Protein AF-A0AAN9HRQ5-F1 (afdb_monomer_lite)

pLDDT: mean 90.58, std 8.26, range [61.16, 98.19]

Structure (mmCIF, N/CA/C/O backbone):
data_AF-A0AAN9HRQ5-F1
#
_entry.id   AF-A0AAN9HRQ5-F1
#
loop_
_atom_site.group_PDB
_atom_site.id
_atom_site.type_symbol
_atom_site.label_atom_id
_atom_site.label_alt_id
_atom_site.label_comp_id
_atom_site.label_asym_id
_atom_site.label_entity_id
_atom_site.label_seq_id
_atom_site.pdbx_PDB_ins_code
_atom_site.Cartn_x
_atom_site.Cartn_y
_atom_site.Cartn_z
_atom_site.occupancy
_atom_site.B_iso_or_equiv
_atom_site.auth_seq_id
_atom_site.auth_comp_id
_atom_site.auth_asym_id
_atom_site.auth_atom_id
_atom_site.pdbx_PDB_model_num
ATOM 1 N N . MET A 1 1 ? 6.094 -11.045 0.518 1.00 61.16 1 MET A N 1
ATOM 2 C CA . MET A 1 1 ? 6.122 -9.617 0.928 1.00 61.16 1 MET A CA 1
ATOM 3 C C . MET A 1 1 ? 5.597 -9.363 2.345 1.00 61.16 1 MET A C 1
ATOM 5 O O . MET A 1 1 ? 5.876 -8.296 2.876 1.00 61.16 1 MET A O 1
ATOM 9 N N . SER A 1 2 ? 4.917 -10.324 2.988 1.00 63.38 2 SER A N 1
ATOM 10 C CA . SER A 1 2 ? 4.422 -10.197 4.372 1.00 63.38 2 SER A CA 1
ATOM 11 C C . SER A 1 2 ? 5.503 -9.941 5.438 1.00 63.38 2 SER A C 1
ATOM 13 O O . SER A 1 2 ? 5.163 -9.483 6.523 1.00 63.38 2 SER A O 1
ATOM 15 N N . GLU A 1 3 ? 6.776 -10.238 5.164 1.00 75.62 3 GLU A N 1
ATOM 16 C CA . GLU A 1 3 ? 7.864 -10.082 6.144 1.00 75.62 3 GLU A CA 1
ATOM 17 C C . GLU A 1 3 ? 8.524 -8.693 6.134 1.00 75.62 3 GLU A C 1
ATOM 19 O O . GLU A 1 3 ? 9.249 -8.357 7.064 1.00 75.62 3 GLU A O 1
ATOM 24 N N . LEU A 1 4 ? 8.273 -7.865 5.109 1.00 82.81 4 LEU A N 1
ATOM 25 C CA . LEU A 1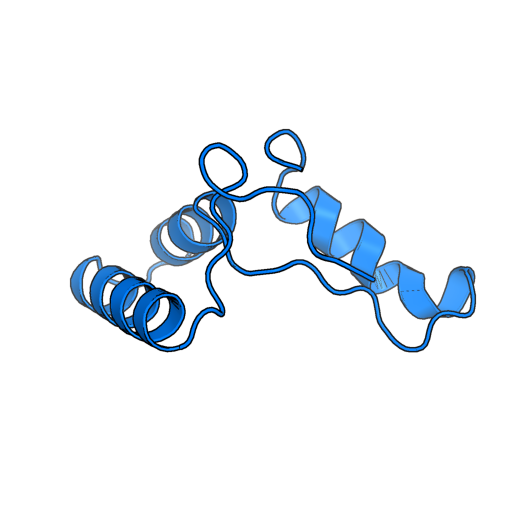 4 ? 8.836 -6.513 5.038 1.00 82.81 4 LEU A CA 1
ATOM 26 C C . LEU A 1 4 ? 7.970 -5.530 5.820 1.00 82.81 4 LEU A C 1
ATOM 28 O O . LEU A 1 4 ? 6.781 -5.364 5.514 1.00 82.81 4 LEU A O 1
ATOM 32 N N . THR A 1 5 ? 8.588 -4.820 6.766 1.00 87.44 5 THR A N 1
ATOM 33 C CA . THR A 1 5 ? 7.925 -3.739 7.499 1.00 87.44 5 THR A CA 1
ATOM 34 C C . THR A 1 5 ? 7.632 -2.557 6.575 1.00 87.44 5 THR A C 1
ATOM 36 O O . THR A 1 5 ? 8.229 -2.410 5.506 1.00 87.44 5 THR A O 1
ATOM 39 N N . LEU A 1 6 ? 6.731 -1.659 6.985 1.00 87.44 6 LEU A N 1
ATOM 40 C CA . LEU A 1 6 ? 6.456 -0.453 6.198 1.00 87.44 6 LEU A CA 1
ATOM 41 C C . LEU A 1 6 ? 7.698 0.453 6.054 1.00 87.44 6 LEU A C 1
ATOM 43 O O . LEU A 1 6 ? 7.875 1.077 5.010 1.00 87.44 6 LEU A O 1
ATOM 47 N N . ALA A 1 7 ? 8.583 0.484 7.055 1.00 87.88 7 ALA A N 1
ATOM 48 C CA . ALA A 1 7 ? 9.837 1.237 6.988 1.00 87.88 7 ALA A CA 1
ATOM 49 C C . ALA A 1 7 ? 10.807 0.659 5.941 1.00 87.88 7 ALA A C 1
ATOM 51 O O . ALA A 1 7 ? 11.416 1.418 5.182 1.00 87.88 7 ALA A O 1
ATOM 52 N N . ASP A 1 8 ? 10.896 -0.670 5.836 1.00 90.50 8 ASP A N 1
ATOM 53 C CA . ASP A 1 8 ? 11.722 -1.328 4.815 1.00 90.50 8 ASP A CA 1
ATOM 54 C C . ASP A 1 8 ? 11.197 -1.013 3.411 1.00 90.50 8 ASP A C 1
ATOM 56 O O . ASP A 1 8 ? 11.960 -0.647 2.517 1.00 90.50 8 ASP A O 1
ATOM 60 N N . ARG A 1 9 ? 9.870 -1.070 3.233 1.00 91.94 9 ARG A N 1
ATOM 61 C CA . ARG A 1 9 ? 9.209 -0.725 1.963 1.00 91.94 9 ARG A CA 1
ATOM 62 C C . ARG A 1 9 ? 9.490 0.717 1.557 1.00 91.94 9 ARG A C 1
ATOM 64 O O . ARG A 1 9 ? 9.853 0.968 0.412 1.00 91.94 9 ARG A O 1
ATOM 71 N N . ALA A 1 10 ? 9.371 1.656 2.496 1.00 91.69 10 ALA A N 1
ATOM 72 C CA . ALA A 1 10 ? 9.668 3.064 2.253 1.00 91.69 10 ALA A CA 1
ATOM 73 C C . ALA A 1 10 ? 11.140 3.281 1.864 1.00 91.69 10 ALA A C 1
ATOM 75 O O . ALA A 1 10 ? 11.421 4.031 0.932 1.00 91.69 10 ALA A O 1
ATOM 76 N N . THR A 1 11 ? 12.069 2.581 2.521 1.00 91.62 11 THR A N 1
ATOM 77 C CA . THR A 1 11 ? 13.505 2.647 2.207 1.00 91.62 11 THR A CA 1
ATOM 78 C C . THR A 1 11 ? 13.793 2.162 0.785 1.00 91.62 11 THR A C 1
ATOM 80 O O . THR A 1 11 ? 14.469 2.852 0.025 1.00 91.62 11 THR A O 1
ATOM 83 N N . ILE A 1 12 ? 13.237 1.012 0.388 1.00 91.31 12 ILE A N 1
ATOM 84 C CA . ILE A 1 12 ? 13.414 0.455 -0.964 1.00 91.31 12 ILE A CA 1
ATOM 85 C C . ILE A 1 12 ? 12.770 1.359 -2.025 1.00 91.31 12 ILE A C 1
ATOM 87 O O . ILE A 1 12 ? 13.368 1.606 -3.072 1.00 91.31 12 ILE A O 1
ATOM 91 N N . ALA A 1 13 ? 11.566 1.875 -1.759 1.00 91.81 13 ALA A N 1
ATOM 92 C CA . ALA A 1 13 ? 10.869 2.769 -2.680 1.00 91.81 13 ALA A CA 1
ATOM 93 C C . ALA A 1 13 ? 11.622 4.093 -2.876 1.00 91.81 13 ALA A C 1
ATOM 95 O O . ALA A 1 13 ? 11.718 4.583 -4.001 1.00 91.81 13 ALA A O 1
ATOM 96 N N . ASN A 1 14 ? 12.203 4.655 -1.813 1.00 93.00 14 ASN A N 1
ATOM 97 C CA . ASN A 1 14 ? 12.986 5.887 -1.899 1.00 93.00 14 ASN A CA 1
ATOM 98 C C . ASN A 1 14 ? 14.237 5.728 -2.775 1.00 93.00 14 ASN A C 1
ATOM 100 O O . ASN A 1 14 ? 14.658 6.697 -3.393 1.00 93.00 14 ASN A O 1
ATOM 104 N N . MET A 1 15 ? 14.778 4.508 -2.871 1.00 94.75 15 MET A N 1
ATOM 105 C CA . MET A 1 15 ? 15.943 4.208 -3.705 1.00 94.75 15 MET A CA 1
ATOM 106 C C . MET A 1 15 ? 15.618 3.973 -5.195 1.00 94.75 15 MET A C 1
ATOM 108 O O . MET A 1 15 ? 16.474 3.509 -5.944 1.00 94.75 15 MET A O 1
ATOM 112 N N . SER A 1 16 ? 14.379 4.221 -5.648 1.00 93.12 16 SER A N 1
ATOM 113 C CA . SER A 1 16 ? 13.990 4.026 -7.063 1.00 93.12 16 SER A CA 1
ATOM 114 C C . SER A 1 16 ? 14.934 4.693 -8.076 1.00 93.12 16 SER A C 1
ATOM 116 O O . SER A 1 16 ? 15.290 4.037 -9.062 1.00 93.12 16 SER A O 1
ATOM 118 N N . PRO A 1 17 ? 15.387 5.944 -7.848 1.00 92.12 17 PRO A N 1
ATOM 119 C CA . PRO A 1 17 ? 16.358 6.594 -8.726 1.00 92.12 17 PRO A CA 1
ATOM 120 C C . PRO A 1 17 ? 17.692 5.841 -8.850 1.00 92.12 17 PRO A C 1
ATOM 122 O O . PRO A 1 17 ? 18.291 5.826 -9.923 1.00 92.12 17 PRO A O 1
ATOM 125 N N . GLU A 1 18 ? 18.156 5.196 -7.781 1.00 93.31 18 GLU A N 1
ATOM 126 C CA . GLU A 1 18 ? 19.472 4.563 -7.674 1.00 93.31 18 GLU A CA 1
ATOM 127 C C . GLU A 1 18 ? 19.588 3.279 -8.505 1.00 93.31 18 GLU A C 1
ATOM 129 O O . GLU A 1 18 ? 20.681 2.954 -8.969 1.00 93.31 18 GLU A O 1
ATOM 134 N N . TYR A 1 19 ? 18.481 2.563 -8.734 1.00 89.44 19 TYR A N 1
ATOM 135 C CA . TYR A 1 19 ? 18.435 1.383 -9.612 1.00 89.44 19 TYR A CA 1
ATOM 136 C C . TYR A 1 19 ? 17.751 1.647 -10.964 1.00 89.44 19 TYR A C 1
ATOM 138 O O . TYR A 1 19 ? 17.504 0.712 -11.727 1.00 89.44 19 TYR A O 1
ATOM 146 N N . GLY A 1 20 ? 17.479 2.917 -11.287 1.00 91.19 20 GLY A N 1
ATOM 147 C CA . GLY A 1 20 ? 16.988 3.346 -12.599 1.00 91.19 20 GLY A CA 1
ATOM 148 C C . GLY A 1 20 ? 15.516 3.032 -12.885 1.00 91.19 20 GLY A C 1
ATOM 149 O O . GLY A 1 20 ? 15.099 3.112 -14.041 1.00 91.19 20 GLY A O 1
ATOM 150 N N . ALA A 1 21 ? 14.717 2.683 -11.871 1.00 93.75 21 ALA A N 1
ATOM 151 C CA . ALA A 1 21 ? 13.279 2.495 -12.041 1.00 93.75 21 ALA A CA 1
ATOM 152 C C . ALA A 1 21 ? 12.526 3.829 -11.988 1.00 93.75 21 ALA A C 1
ATOM 154 O O . ALA A 1 21 ? 12.894 4.746 -11.257 1.00 93.75 21 ALA A O 1
ATOM 155 N N . THR A 1 22 ? 11.408 3.920 -12.715 1.00 92.88 22 THR A N 1
ATOM 156 C CA . THR A 1 22 ? 10.520 5.092 -12.649 1.00 92.88 22 THR A CA 1
ATOM 157 C C . THR A 1 22 ? 9.860 5.236 -11.274 1.00 92.88 22 THR A C 1
ATOM 159 O O . THR A 1 22 ? 9.690 6.354 -10.797 1.00 92.88 22 THR A O 1
ATOM 162 N N . MET A 1 23 ? 9.489 4.119 -10.635 1.00 93.25 23 MET A N 1
ATOM 163 C CA . MET A 1 23 ? 8.920 4.083 -9.285 1.00 93.25 23 MET A CA 1
ATOM 164 C C . MET A 1 23 ? 9.064 2.697 -8.637 1.00 93.25 23 MET A C 1
ATOM 16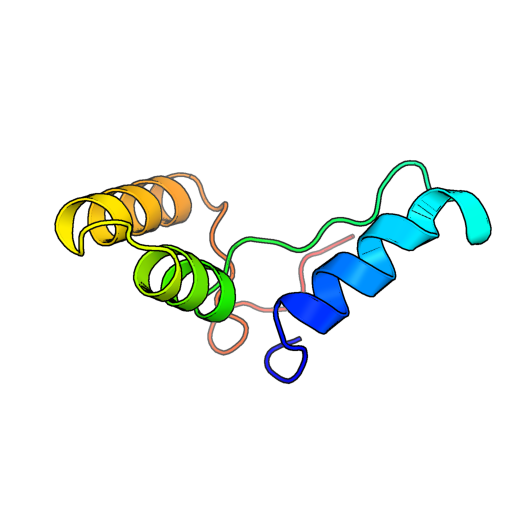6 O O . MET A 1 23 ? 9.006 1.680 -9.327 1.00 93.25 23 MET A O 1
ATOM 170 N N . GLY A 1 24 ? 9.164 2.665 -7.309 1.00 91.06 24 GLY A N 1
ATOM 171 C CA . GLY A 1 24 ? 9.022 1.472 -6.478 1.00 91.06 24 GLY A CA 1
ATOM 172 C C . GLY A 1 24 ? 7.614 1.411 -5.892 1.00 91.06 24 GLY A C 1
ATOM 173 O O . GLY A 1 24 ? 7.252 2.240 -5.057 1.00 91.06 24 GLY A O 1
ATOM 174 N N . PHE A 1 25 ? 6.806 0.452 -6.345 1.00 91.25 25 PHE A N 1
ATOM 175 C CA . PHE A 1 25 ? 5.414 0.310 -5.919 1.00 91.25 25 PHE A CA 1
ATOM 176 C C . PHE A 1 25 ? 5.240 -0.856 -4.944 1.00 91.25 25 PHE A C 1
ATOM 178 O O . PHE A 1 25 ? 5.598 -1.991 -5.251 1.00 91.25 25 PHE A O 1
ATOM 185 N N . PHE A 1 26 ? 4.632 -0.572 -3.794 1.00 92.12 26 PHE A N 1
ATOM 186 C CA . PHE A 1 26 ? 4.213 -1.573 -2.818 1.00 92.12 26 PHE A CA 1
ATOM 187 C C . PHE A 1 26 ? 2.688 -1.483 -2.662 1.00 92.12 26 PHE A C 1
ATOM 189 O O . PHE A 1 26 ? 2.210 -0.457 -2.170 1.00 92.12 26 PHE A O 1
ATOM 196 N N . PRO A 1 27 ? 1.920 -2.505 -3.092 1.00 92.56 27 PRO A N 1
ATOM 197 C CA . PRO A 1 27 ? 0.467 -2.512 -2.954 1.00 92.56 27 PRO A CA 1
ATOM 198 C C . PRO A 1 27 ? 0.014 -2.383 -1.497 1.00 92.56 27 PRO A C 1
ATOM 200 O O . PRO A 1 27 ? 0.721 -2.805 -0.575 1.00 92.56 27 PRO A O 1
ATOM 203 N N . VAL A 1 28 ? -1.184 -1.829 -1.299 1.00 94.75 28 VAL A N 1
ATOM 204 C CA . VAL A 1 28 ? -1.783 -1.721 0.034 1.00 94.75 28 VAL A CA 1
ATOM 205 C C . VAL A 1 28 ? -2.189 -3.106 0.524 1.00 94.75 28 VAL A C 1
ATOM 207 O O . VAL A 1 28 ? -2.880 -3.845 -0.170 1.00 94.75 28 VAL A O 1
ATOM 210 N N . ASP A 1 29 ? -1.778 -3.419 1.746 1.00 93.88 29 ASP A N 1
ATOM 211 C CA . ASP A 1 29 ? -2.029 -4.682 2.433 1.00 93.88 29 ASP A CA 1
ATOM 212 C C . ASP A 1 29 ? -2.345 -4.450 3.922 1.00 93.88 29 ASP A C 1
ATOM 214 O O . ASP A 1 29 ? -2.423 -3.315 4.411 1.00 93.88 29 ASP A O 1
ATOM 218 N N . HIS A 1 30 ? -2.468 -5.535 4.684 1.00 93.19 30 HIS A N 1
ATOM 219 C CA . HIS A 1 30 ? -2.722 -5.472 6.124 1.00 93.19 30 HIS A CA 1
ATOM 220 C C . HIS A 1 30 ? -1.652 -4.699 6.911 1.00 93.19 30 HIS A C 1
ATOM 222 O O . HIS A 1 30 ? -1.996 -3.992 7.860 1.00 93.19 30 HIS A O 1
ATOM 228 N N . VAL A 1 31 ? -0.374 -4.772 6.519 1.00 93.44 31 VAL A N 1
ATOM 229 C CA . VAL A 1 31 ? 0.714 -4.015 7.172 1.00 93.44 31 VAL A CA 1
ATOM 230 C C . VAL A 1 31 ? 0.493 -2.511 7.001 1.00 93.44 31 VAL A C 1
ATOM 232 O O . VAL A 1 31 ? 0.667 -1.731 7.940 1.00 93.44 31 VAL A O 1
ATOM 235 N N . THR A 1 32 ? 0.037 -2.105 5.818 1.00 95.12 32 THR A N 1
ATOM 236 C CA . THR A 1 32 ? -0.281 -0.710 5.501 1.00 95.12 32 THR A CA 1
ATOM 237 C C . THR A 1 32 ? -1.468 -0.202 6.324 1.00 95.12 32 THR A C 1
ATOM 239 O O . THR A 1 32 ? -1.394 0.879 6.909 1.00 95.12 32 THR A O 1
ATOM 242 N N . LEU A 1 33 ? -2.544 -0.990 6.448 1.00 95.81 33 LEU A N 1
ATOM 243 C CA . LEU A 1 33 ? -3.703 -0.623 7.275 1.00 95.81 33 LEU A CA 1
ATOM 244 C C . LEU A 1 33 ? -3.343 -0.509 8.765 1.00 95.81 33 LEU A C 1
ATOM 246 O O . LEU A 1 33 ? -3.781 0.430 9.433 1.00 95.81 33 LEU A O 1
ATOM 250 N N . GLN A 1 34 ? -2.503 -1.413 9.286 1.00 94.25 34 GLN A N 1
ATOM 251 C CA . GLN A 1 34 ? -1.999 -1.320 10.662 1.00 94.25 34 GLN A CA 1
ATOM 252 C C . GLN A 1 34 ? -1.189 -0.042 10.886 1.00 94.25 34 GLN A C 1
ATOM 254 O O . GLN A 1 34 ? -1.354 0.626 11.908 1.00 94.25 34 GLN A O 1
ATOM 259 N N . TYR A 1 35 ? -0.359 0.343 9.918 1.00 94.44 35 TYR A N 1
ATOM 260 C CA . TYR A 1 35 ? 0.392 1.590 9.992 1.00 94.44 35 TYR A CA 1
ATOM 261 C C . TYR A 1 35 ? -0.515 2.831 9.990 1.00 94.44 35 TYR A C 1
ATOM 263 O O . TYR A 1 35 ? -0.270 3.781 10.738 1.00 94.44 35 TYR A O 1
ATOM 271 N N . LEU A 1 36 ? -1.601 2.831 9.209 1.00 96.31 36 LEU A N 1
ATOM 2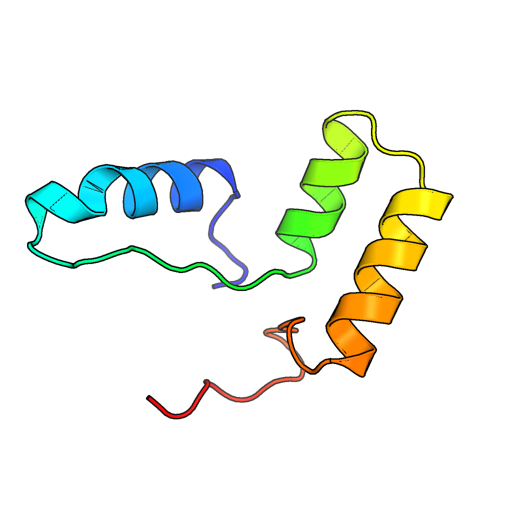72 C CA . LEU A 1 36 ? -2.577 3.926 9.239 1.00 96.31 36 LEU A CA 1
ATOM 273 C C . LEU A 1 36 ? -3.216 4.076 10.627 1.00 96.31 36 LEU A C 1
ATOM 275 O O . LEU A 1 36 ? -3.306 5.199 11.127 1.00 96.31 36 LEU A O 1
ATOM 279 N N . L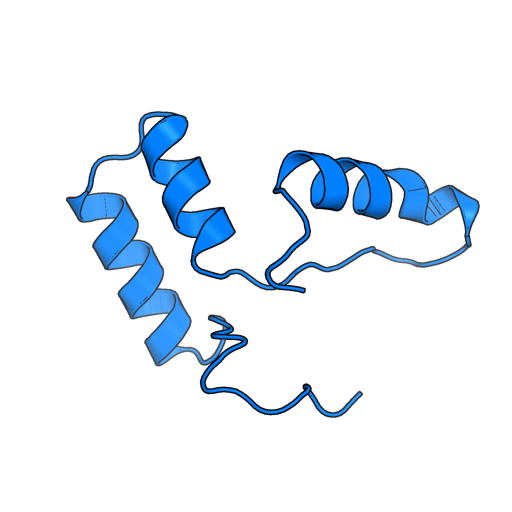YS A 1 37 ? -3.579 2.966 11.283 1.00 95.81 37 LYS A N 1
ATOM 280 C CA . LYS A 1 37 ? -4.066 2.981 12.675 1.00 95.81 37 LYS A CA 1
ATOM 281 C C . LYS A 1 37 ? -3.011 3.521 13.639 1.00 95.81 37 LYS A C 1
ATOM 283 O O . LYS A 1 37 ? -3.292 4.434 14.410 1.00 95.81 37 LYS A O 1
ATOM 288 N N . LEU A 1 38 ? -1.779 3.013 13.550 1.00 95.38 38 LEU A N 1
ATOM 289 C CA . LEU A 1 38 ? -0.661 3.421 14.410 1.00 95.38 38 LEU A CA 1
ATOM 290 C C . LEU A 1 38 ? -0.362 4.924 14.305 1.00 95.38 38 LEU A C 1
ATOM 292 O O . LEU A 1 38 ? -0.003 5.562 15.290 1.00 95.38 38 LEU A O 1
ATOM 296 N N . THR A 1 39 ? -0.538 5.501 13.116 1.00 96.00 39 THR A N 1
ATOM 297 C CA . THR A 1 39 ? -0.325 6.932 12.850 1.00 96.00 39 THR A CA 1
ATOM 298 C C . THR A 1 39 ? -1.566 7.797 13.092 1.00 96.00 39 THR A C 1
ATOM 300 O O . THR A 1 39 ? -1.602 8.951 12.662 1.00 96.00 39 THR A O 1
ATOM 303 N N . GLY A 1 40 ? -2.578 7.263 13.782 1.00 95.31 40 GLY A N 1
ATOM 304 C CA . GLY A 1 40 ? -3.702 8.030 14.319 1.00 95.31 40 GLY A CA 1
ATOM 305 C C . GLY A 1 40 ? -4.953 8.091 13.444 1.00 95.31 40 GLY A C 1
ATOM 306 O O . GLY A 1 40 ? -5.812 8.933 13.700 1.00 95.31 40 GLY A O 1
ATOM 307 N N . ARG A 1 41 ? -5.097 7.243 12.415 1.00 97.88 41 ARG A N 1
ATOM 308 C CA . ARG A 1 41 ? -6.376 7.139 11.686 1.00 97.88 41 ARG A CA 1
ATOM 309 C C . ARG A 1 41 ? -7.373 6.346 12.530 1.00 97.88 41 ARG A C 1
ATOM 311 O O . ARG A 1 41 ? -7.004 5.340 13.131 1.00 97.88 41 ARG A O 1
ATOM 318 N N . SER A 1 42 ? -8.630 6.793 12.558 1.00 97.56 42 SER A N 1
ATOM 319 C CA . SER A 1 42 ? -9.698 6.087 13.273 1.00 97.56 42 SER A CA 1
ATOM 320 C C . SER A 1 42 ? -9.978 4.722 12.646 1.00 97.56 42 SER A C 1
ATOM 322 O O . SER A 1 42 ? -9.798 4.538 11.440 1.00 97.56 42 SER A O 1
ATOM 324 N N . ASP A 1 43 ? -10.473 3.783 13.453 1.00 96.94 43 ASP A N 1
ATOM 325 C CA . ASP A 1 43 ? -10.879 2.464 12.959 1.00 96.94 43 ASP A CA 1
ATOM 326 C C . ASP A 1 43 ? -11.926 2.570 11.844 1.00 96.94 43 ASP A C 1
ATOM 328 O O . ASP A 1 43 ? -11.789 1.901 10.826 1.00 96.94 43 ASP A O 1
ATOM 332 N N . GLU A 1 44 ? -12.900 3.476 11.980 1.00 97.75 44 GLU A N 1
ATOM 333 C CA . GLU A 1 44 ? -13.914 3.749 10.951 1.00 97.75 44 GLU A CA 1
ATOM 334 C C . GLU A 1 44 ? -13.283 4.150 9.609 1.00 97.75 44 GLU A C 1
ATOM 336 O O . GLU A 1 44 ? -13.631 3.602 8.562 1.00 97.75 44 GLU A O 1
ATOM 341 N N . THR A 1 45 ? -12.296 5.052 9.638 1.00 97.75 45 THR A N 1
ATOM 342 C CA . THR A 1 45 ? -11.588 5.491 8.427 1.00 97.75 45 THR A CA 1
ATOM 343 C C . THR A 1 45 ? -10.825 4.332 7.794 1.00 97.75 45 THR A C 1
ATOM 345 O O . THR A 1 45 ? -10.842 4.165 6.577 1.00 97.75 45 THR A O 1
ATOM 348 N N . VAL A 1 46 ? -10.150 3.519 8.608 1.00 97.94 46 VAL A N 1
ATOM 349 C CA . VAL A 1 46 ? -9.344 2.395 8.117 1.00 97.94 46 VAL A CA 1
ATOM 350 C C . VAL A 1 46 ? -10.229 1.308 7.511 1.00 97.94 46 VAL A C 1
ATOM 352 O O . VAL A 1 46 ? -9.903 0.801 6.441 1.00 97.94 46 VAL A O 1
ATOM 355 N N . THR A 1 47 ? -11.374 1.008 8.125 1.00 97.56 47 THR A N 1
ATOM 356 C CA . THR A 1 47 ? -12.366 0.077 7.573 1.00 97.56 47 THR A CA 1
ATOM 357 C C . THR A 1 47 ? -12.950 0.587 6.257 1.00 97.56 47 THR A C 1
ATOM 359 O O . THR A 1 47 ? -13.066 -0.182 5.304 1.00 97.56 47 THR A O 1
ATOM 362 N N . MET A 1 48 ? -13.265 1.884 6.161 1.00 98.06 48 MET A N 1
ATOM 363 C CA . MET A 1 48 ? -13.724 2.489 4.906 1.00 98.06 48 MET A CA 1
ATOM 364 C C . MET A 1 48 ? -12.664 2.366 3.800 1.00 98.06 48 MET A C 1
ATOM 366 O O . MET A 1 48 ? -12.990 1.988 2.675 1.00 98.06 48 MET A O 1
ATOM 370 N N . ILE A 1 49 ? -11.397 2.656 4.118 1.00 97.94 49 ILE A N 1
ATOM 371 C CA . ILE A 1 49 ? -10.273 2.523 3.181 1.00 97.94 49 ILE A CA 1
ATOM 372 C C . ILE A 1 49 ? -10.134 1.073 2.708 1.00 97.94 49 ILE A C 1
ATOM 374 O O . ILE A 1 49 ? -10.016 0.838 1.508 1.00 97.94 49 ILE A O 1
ATOM 378 N N . GLU A 1 50 ? -10.169 0.104 3.624 1.00 97.44 50 GLU A N 1
ATOM 379 C CA . GLU A 1 50 ? -10.063 -1.313 3.275 1.00 97.44 50 GLU A CA 1
ATOM 380 C C . GLU A 1 50 ? -11.194 -1.757 2.343 1.00 97.44 50 GLU A C 1
ATOM 382 O O . GLU A 1 50 ? -10.914 -2.354 1.303 1.00 97.44 50 GLU A O 1
ATOM 387 N N . SER A 1 51 ? -12.449 -1.424 2.670 1.00 97.75 51 SER A N 1
ATOM 388 C CA . SER A 1 51 ? -13.606 -1.762 1.830 1.00 97.75 51 SER A CA 1
ATOM 389 C C . SER A 1 51 ? -13.436 -1.206 0.421 1.00 97.75 51 SER A C 1
ATOM 391 O O . SER A 1 51 ? -13.513 -1.950 -0.553 1.00 97.75 51 SER A O 1
ATOM 393 N N . TYR A 1 52 ? -13.107 0.084 0.313 1.00 98.19 52 TYR A N 1
ATOM 394 C CA . TYR A 1 52 ? -12.893 0.733 -0.974 1.00 98.19 52 TYR A CA 1
ATOM 395 C C . TYR A 1 52 ? -11.797 0.039 -1.796 1.00 98.19 52 TYR A C 1
ATOM 397 O O . TYR A 1 52 ? -11.976 -0.217 -2.988 1.00 98.19 52 TYR A O 1
ATOM 405 N N . LEU A 1 53 ? -10.658 -0.287 -1.180 1.00 97.50 53 LEU A N 1
ATOM 406 C CA . LEU A 1 53 ? -9.545 -0.926 -1.882 1.00 97.50 53 LEU A CA 1
ATOM 407 C C . LEU A 1 53 ? -9.887 -2.352 -2.327 1.00 97.50 53 LEU A C 1
ATOM 409 O O . LEU A 1 53 ? -9.516 -2.740 -3.436 1.00 97.50 53 LEU A O 1
ATOM 413 N N . ARG A 1 54 ? -10.613 -3.122 -1.508 1.00 94.81 54 ARG A N 1
ATOM 414 C CA . ARG A 1 54 ? -11.062 -4.478 -1.860 1.00 94.81 54 ARG A CA 1
ATOM 415 C C . ARG A 1 54 ? -12.083 -4.466 -2.997 1.00 94.81 54 ARG A C 1
ATOM 417 O O . ARG A 1 54 ? -11.950 -5.257 -3.935 1.00 94.81 54 ARG A O 1
ATOM 424 N N . ASP A 1 55 ? -13.039 -3.540 -2.962 1.00 97.50 55 ASP A N 1
ATOM 425 C CA . ASP A 1 55 ? -14.050 -3.375 -4.015 1.00 97.50 55 ASP A CA 1
ATOM 426 C C . ASP A 1 55 ? -13.403 -3.038 -5.366 1.00 97.50 55 ASP A C 1
ATOM 428 O O . ASP A 1 55 ? -13.823 -3.540 -6.409 1.00 97.50 55 ASP A O 1
ATOM 432 N N . ASN A 1 56 ? -12.318 -2.258 -5.340 1.00 96.75 56 ASN A N 1
ATOM 433 C CA . ASN A 1 56 ? -11.584 -1.831 -6.531 1.00 96.75 56 ASN A CA 1
ATOM 434 C C . ASN A 1 56 ? -10.410 -2.744 -6.923 1.00 96.75 56 ASN A C 1
ATOM 436 O O . ASN A 1 56 ? -9.688 -2.416 -7.861 1.00 96.75 56 ASN A O 1
ATOM 440 N N . LYS A 1 57 ? -10.199 -3.881 -6.243 1.00 93.06 57 LYS A N 1
ATOM 441 C CA . LYS A 1 57 ? -9.069 -4.802 -6.506 1.00 93.06 57 LYS A CA 1
ATOM 442 C C . LYS A 1 57 ? -7.686 -4.144 -6.365 1.00 93.06 57 LYS A C 1
ATOM 444 O O . LYS A 1 57 ? -6.746 -4.486 -7.073 1.00 93.06 57 LYS A O 1
ATOM 449 N N . LEU A 1 58 ? -7.574 -3.192 -5.440 1.00 93.94 58 LEU A N 1
ATOM 450 C CA . LEU A 1 58 ? -6.342 -2.468 -5.101 1.00 93.94 58 LEU A CA 1
ATOM 451 C C . LEU A 1 58 ? -5.740 -2.907 -3.759 1.00 93.94 58 LEU A C 1
ATOM 453 O O . LEU A 1 58 ? -4.682 -2.413 -3.367 1.00 93.94 58 LEU A O 1
ATOM 457 N N . PHE A 1 59 ? -6.425 -3.798 -3.043 1.00 94.25 59 PHE A N 1
ATOM 458 C CA . PHE A 1 59 ? -5.919 -4.434 -1.834 1.00 94.25 59 PHE A CA 1
ATOM 459 C C . PHE A 1 59 ? -5.275 -5.773 -2.185 1.00 94.25 59 PHE A C 1
ATOM 461 O O . PHE A 1 59 ? -5.875 -6.544 -2.930 1.00 94.25 59 PHE A O 1
ATOM 468 N N . VAL A 1 60 ? -4.092 -6.039 -1.632 1.00 92.25 60 VAL A N 1
ATOM 469 C CA . VAL A 1 60 ? -3.393 -7.318 -1.781 1.00 92.25 60 VAL A CA 1
ATOM 470 C C . VAL A 1 60 ? -3.358 -8.036 -0.441 1.00 92.25 60 VAL A C 1
ATOM 472 O O . VAL A 1 60 ? -2.804 -7.530 0.538 1.00 92.25 60 VAL A O 1
ATOM 475 N N . ASP A 1 61 ? -3.903 -9.244 -0.420 1.00 90.06 61 ASP A N 1
ATOM 476 C CA . ASP A 1 61 ? -3.730 -10.203 0.655 1.00 90.06 61 ASP A CA 1
ATOM 477 C C . ASP A 1 61 ? -2.747 -11.287 0.212 1.00 90.06 61 ASP A C 1
ATOM 479 O O . ASP A 1 61 ? -3.093 -12.210 -0.512 1.00 90.06 61 ASP A O 1
ATOM 483 N N . TYR A 1 62 ? -1.498 -11.210 0.669 1.00 83.38 62 TYR A N 1
ATOM 484 C CA . TYR A 1 62 ? -0.457 -12.164 0.272 1.00 83.38 62 TYR A CA 1
ATOM 485 C C . TYR A 1 62 ? -0.705 -13.615 0.723 1.00 83.38 62 TYR A C 1
ATOM 487 O O . TYR A 1 62 ? 0.072 -14.489 0.337 1.00 83.38 62 TYR A O 1
ATOM 495 N N . ASN A 1 63 ? -1.717 -13.875 1.560 1.00 82.38 63 ASN A N 1
ATOM 496 C CA . ASN A 1 63 ? -2.110 -15.234 1.940 1.00 82.38 63 ASN A CA 1
ATOM 497 C C . ASN A 1 63 ? -3.175 -15.819 1.005 1.00 82.38 63 ASN A C 1
ATOM 499 O O . ASN A 1 63 ? -3.244 -17.039 0.858 1.00 82.38 63 ASN A O 1
ATOM 503 N N . GLU A 1 64 ? -4.007 -14.968 0.406 1.00 79.62 64 GLU A N 1
ATOM 504 C CA . GLU A 1 64 ? -5.139 -15.377 -0.435 1.00 79.62 64 GLU A CA 1
ATOM 505 C C . GLU A 1 64 ? -4.864 -15.146 -1.925 1.00 79.62 64 GLU A C 1
ATOM 507 O O . GLU A 1 64 ? -5.267 -15.948 -2.770 1.00 79.62 64 GLU A O 1
ATOM 512 N N . ASP A 1 65 ? -4.139 -14.079 -2.249 1.00 79.31 65 ASP A N 1
ATOM 513 C CA . ASP A 1 65 ? -3.833 -13.678 -3.609 1.00 79.31 65 ASP A CA 1
ATOM 514 C C . ASP A 1 65 ? -2.580 -14.394 -4.128 1.00 79.31 65 ASP A C 1
ATOM 516 O O . ASP A 1 65 ? -1.513 -14.419 -3.505 1.00 79.31 65 ASP A O 1
ATOM 520 N N . GLY A 1 66 ? -2.702 -14.955 -5.333 1.00 72.38 66 GLY A N 1
ATOM 521 C CA . GLY A 1 66 ? -1.547 -15.392 -6.111 1.00 72.38 66 GLY A CA 1
ATOM 522 C C . GLY A 1 66 ? -0.651 -14.206 -6.489 1.00 72.38 66 GLY A C 1
ATOM 523 O O . GLY A 1 66 ? -1.086 -13.052 -6.440 1.00 72.38 66 GLY A O 1
ATOM 524 N N . PRO A 1 67 ? 0.608 -14.455 -6.895 1.00 74.38 67 PRO A N 1
ATOM 525 C CA . PRO A 1 67 ? 1.476 -13.377 -7.339 1.00 74.38 67 PRO A CA 1
ATOM 526 C C . PRO A 1 67 ? 0.810 -12.624 -8.504 1.00 74.38 67 PRO A C 1
ATOM 528 O O . PRO A 1 67 ? 0.275 -13.271 -9.412 1.00 74.38 67 PRO A O 1
ATOM 531 N N . PRO A 1 68 ? 0.828 -11.281 -8.499 1.00 72.88 68 PRO A N 1
ATOM 532 C CA . PRO A 1 68 ? 0.334 -10.508 -9.631 1.00 72.88 68 PRO A CA 1
ATOM 533 C C . PRO A 1 68 ? 1.059 -10.925 -10.920 1.00 72.88 68 PRO A C 1
ATOM 535 O O . PRO A 1 68 ? 2.258 -11.213 -10.910 1.00 72.88 68 PRO A O 1
ATOM 538 N N . GLN A 1 69 ? 0.321 -10.978 -12.031 1.00 75.44 69 GLN A N 1
ATOM 539 C CA . GLN A 1 69 ? 0.923 -11.144 -13.353 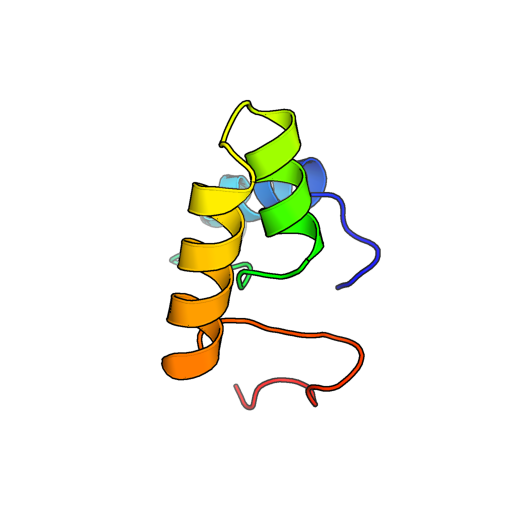1.00 75.44 69 GLN A CA 1
ATOM 540 C C . GLN A 1 69 ? 1.542 -9.813 -13.779 1.00 75.44 69 GLN A C 1
ATOM 542 O O . GLN A 1 69 ? 0.825 -8.821 -13.914 1.00 75.44 69 GLN A O 1
ATOM 547 N N . TYR A 1 70 ? 2.861 -9.814 -13.961 1.00 75.56 70 TYR A N 1
ATOM 548 C CA . TYR A 1 70 ? 3.653 -8.680 -14.437 1.00 75.56 70 TYR A CA 1
ATOM 549 C C . TY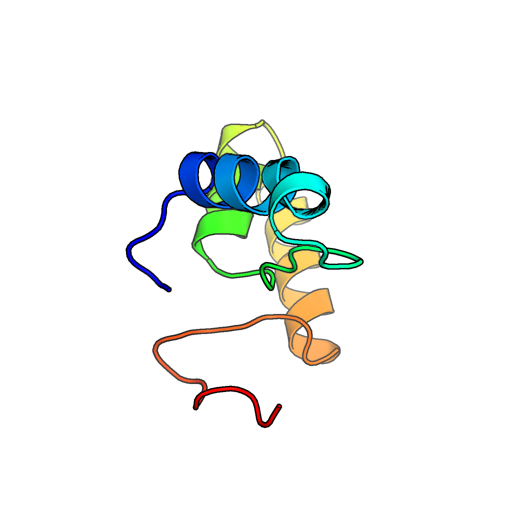R A 1 70 ? 3.970 -8.810 -15.926 1.00 75.56 70 TYR A C 1
ATOM 551 O O . TYR A 1 70 ? 4.217 -9.955 -16.370 1.00 75.56 70 TYR A O 1
#

Foldseek 3Di:
DVPDAPVNQVVVQVCCVVVVHPTRDDFAEPNNLVVCVVVPDDPVRSVVVVVVCVVVVRYDDPVPDDDDDD

Radius of gyration: 13.37 Å; chains: 1; bounding box: 34×23×29 Å

Sequence (70 aa):
MSELTLADRATIANMSPEYGATMGFFPVDHVTLQYLKLTGRSDETVTMIESYLRDNKLFVDYNEDGPPQY

Organism: Crotalaria pallida (NCBI:txid3830)

InterPro domains:
  IPR001030 Aconitase/3-isopropylmalate dehydratase large subunit, alpha/beta/alpha domain [PF00330] (2-70)
  IPR006249 Aconitase/Iron-responsive element-binding protein 2 [PTHR11670] (1-65)
  IPR015931 Aconitase/3-isopropylmalate dehydratase large subunit, alpha/beta/alpha, subdomain 1/3 [G3DSA:3.30.499.10] (1-70)
  IPR036008 Aconitase, iron-sulfur domain [SSF53732] (2-66)

Secondary structure (DSSP, 8-state):
-TTS-HHHHHHHHHTGGGGT-S-----B-HHHHHHHHHTT--HHHHHHHHHHHHHTT-B--TTTSPPPP-